Protein AF-A0A3D4ER59-F1 (afdb_monomer)

pLDDT: mean 83.53, std 10.9, range [45.28, 92.44]

Solvent-accessible surface area (backbone atoms only — not comparable to full-atom values): 4411 Å² total; per-residue (Å²): 112,79,72,76,56,71,84,52,98,64,55,72,68,58,50,54,53,49,48,51,52,51,46,48,71,66,44,48,63,30,53,53,48,42,53,55,49,52,60,44,60,74,33,66,69,55,34,56,53,47,52,58,55,39,68,78,32,60,70,58,44,52,50,51,50,39,48,58,68,43,72,82,79,86,124

Sequence (75 aa):
CICEYANQDWSRSELEQHYEWLWKRTFTNRLRAGNLLQRALQNDSLTSTGIQVLKHLPKVTQKLIQTTHGKPLKI

Structure (mmCIF, N/CA/C/O backbone):
data_AF-A0A3D4ER59-F1
#
_entry.id   AF-A0A3D4ER59-F1
#
loop_
_atom_site.group_PDB
_atom_site.id
_atom_site.type_symbol
_atom_site.label_atom_id
_atom_site.label_alt_id
_atom_site.label_comp_id
_atom_site.label_asym_id
_atom_site.label_entity_id
_atom_site.label_seq_id
_atom_site.pdbx_PDB_ins_code
_atom_site.Cartn_x
_atom_site.Cartn_y
_atom_site.Cartn_z
_atom_site.occupancy
_atom_site.B_iso_or_equiv
_atom_site.auth_seq_id
_atom_site.auth_comp_id
_atom_site.auth_asym_id
_atom_site.auth_atom_id
_atom_site.pdbx_PDB_model_num
ATOM 1 N N . CYS A 1 1 ? -2.866 -1.359 -18.853 1.00 54.94 1 CYS A N 1
ATOM 2 C CA . CYS A 1 1 ? -2.553 -2.758 -19.261 1.00 54.94 1 CYS A CA 1
ATOM 3 C C . CYS A 1 1 ? -1.245 -2.726 -20.055 1.00 54.94 1 CYS A C 1
ATOM 5 O O . CYS A 1 1 ? -1.019 -1.715 -20.697 1.00 54.94 1 CYS A O 1
ATOM 7 N N . ILE A 1 2 ? -0.390 -3.762 -20.051 1.00 61.50 2 ILE A N 1
ATOM 8 C CA . ILE A 1 2 ? 0.888 -3.757 -20.813 1.00 61.50 2 ILE A CA 1
ATOM 9 C C . ILE A 1 2 ? 0.675 -3.408 -22.302 1.00 61.50 2 ILE A C 1
ATOM 11 O O . ILE A 1 2 ? 1.533 -2.790 -22.920 1.00 61.50 2 ILE A O 1
ATOM 15 N N . CYS A 1 3 ? -0.512 -3.692 -22.845 1.00 64.44 3 CYS A N 1
ATOM 16 C CA . CYS A 1 3 ? -0.933 -3.300 -24.190 1.00 64.44 3 CYS A CA 1
ATOM 17 C C . CYS A 1 3 ? -0.889 -1.782 -24.472 1.00 64.44 3 CYS A C 1
ATOM 19 O O . CYS A 1 3 ? -0.739 -1.408 -25.628 1.00 64.44 3 CYS A O 1
ATOM 21 N N . GLU A 1 4 ? -0.977 -0.903 -23.463 1.00 65.19 4 GLU A N 1
ATOM 22 C CA . GLU A 1 4 ? -0.826 0.557 -23.651 1.00 65.19 4 GLU A CA 1
ATOM 23 C C . GLU A 1 4 ? 0.585 0.947 -24.111 1.00 65.19 4 GLU A C 1
ATOM 25 O O . GLU A 1 4 ? 0.754 1.962 -24.780 1.00 65.19 4 GLU A O 1
ATOM 30 N N . TYR A 1 5 ? 1.586 0.120 -23.803 1.00 66.50 5 TYR A N 1
ATOM 31 C CA . TYR A 1 5 ? 2.986 0.363 -24.149 1.00 66.50 5 TYR A CA 1
ATOM 32 C C . TYR A 1 5 ? 3.384 -0.256 -25.497 1.00 66.50 5 TYR A C 1
ATOM 34 O O . TYR A 1 5 ? 4.475 0.006 -25.987 1.00 66.50 5 TYR A O 1
ATOM 42 N N . ALA A 1 6 ? 2.502 -1.043 -26.127 1.00 65.94 6 ALA A N 1
ATOM 43 C CA . ALA A 1 6 ? 2.786 -1.725 -27.393 1.00 65.94 6 ALA A CA 1
ATOM 44 C C . ALA A 1 6 ? 2.895 -0.772 -28.602 1.00 65.94 6 ALA A C 1
ATOM 46 O O . ALA A 1 6 ? 3.419 -1.164 -29.637 1.00 65.94 6 ALA A O 1
ATOM 47 N N . ASN A 1 7 ? 2.412 0.470 -28.469 1.00 67.00 7 ASN A N 1
ATOM 48 C CA . ASN A 1 7 ? 2.457 1.497 -29.517 1.00 67.00 7 ASN A CA 1
ATOM 49 C C . ASN A 1 7 ? 3.670 2.442 -29.402 1.00 67.00 7 ASN A C 1
ATOM 51 O O . ASN A 1 7 ? 3.723 3.442 -30.115 1.00 67.00 7 ASN A O 1
ATOM 55 N N . GLN A 1 8 ? 4.606 2.184 -28.485 1.00 70.31 8 GLN A N 1
ATOM 56 C CA . GLN A 1 8 ? 5.804 3.005 -28.301 1.00 70.31 8 GLN A CA 1
ATOM 57 C C . GLN A 1 8 ? 7.069 2.163 -28.538 1.00 70.31 8 GLN A C 1
ATOM 59 O O . GLN A 1 8 ? 7.141 1.020 -28.093 1.00 70.31 8 GLN A O 1
ATOM 64 N N . ASP A 1 9 ? 8.084 2.748 -29.184 1.00 79.31 9 ASP A N 1
ATOM 65 C CA . ASP A 1 9 ? 9.389 2.115 -29.438 1.00 79.31 9 ASP A CA 1
ATOM 66 C C . ASP A 1 9 ? 10.244 2.070 -28.163 1.00 79.31 9 ASP A C 1
ATOM 68 O O . ASP A 1 9 ? 11.203 2.821 -27.998 1.00 79.31 9 ASP A O 1
ATOM 72 N N . TRP A 1 10 ? 9.865 1.215 -27.216 1.00 82.50 10 TRP A N 1
ATOM 73 C CA . TRP A 1 10 ? 10.632 1.004 -25.992 1.00 82.50 10 TRP A CA 1
ATOM 74 C C . TRP A 1 10 ? 11.615 -0.139 -26.192 1.00 82.50 10 TRP A C 1
ATOM 76 O O . TRP A 1 10 ? 11.243 -1.233 -26.628 1.00 82.50 10 TRP A O 1
ATOM 86 N N . SER A 1 11 ? 12.866 0.065 -25.785 1.00 87.56 11 SER A N 1
ATOM 87 C CA . SER A 1 11 ? 13.757 -1.068 -25.576 1.00 87.56 11 SER A CA 1
ATOM 88 C C . SER A 1 11 ? 13.240 -1.920 -24.413 1.00 87.56 11 SER A C 1
ATOM 90 O O . SER A 1 11 ? 12.618 -1.434 -23.462 1.00 87.56 11 SER A O 1
ATOM 92 N N . ARG A 1 12 ? 13.543 -3.221 -24.446 1.00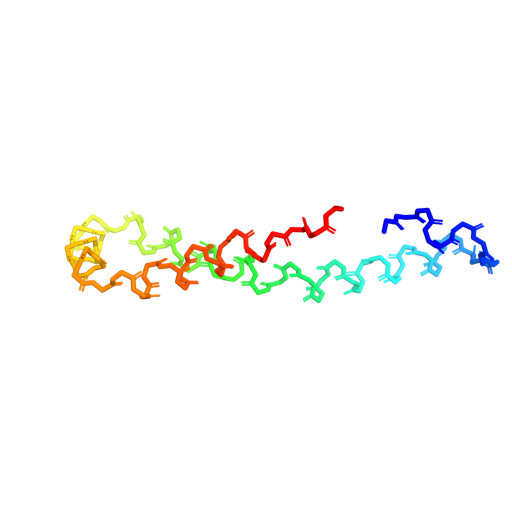 85.81 12 ARG A N 1
ATOM 93 C CA . ARG A 1 12 ? 13.175 -4.149 -23.367 1.00 85.81 12 ARG A CA 1
ATOM 94 C C . ARG A 1 12 ? 13.608 -3.639 -21.985 1.00 85.81 12 ARG A C 1
ATOM 96 O O . ARG A 1 12 ? 12.837 -3.726 -21.036 1.00 85.81 12 ARG A O 1
ATOM 103 N N . SER A 1 13 ? 14.821 -3.091 -21.892 1.00 89.25 13 SER A N 1
ATOM 104 C CA . SER A 1 13 ? 15.374 -2.565 -20.639 1.00 89.25 13 SER A CA 1
ATOM 105 C C . SER A 1 13 ? 14.556 -1.391 -20.098 1.00 89.25 13 SER A C 1
ATOM 107 O O . SER A 1 13 ? 14.296 -1.326 -18.899 1.00 89.25 13 SER A O 1
ATOM 109 N N . GLU A 1 14 ? 14.134 -0.463 -20.959 1.00 8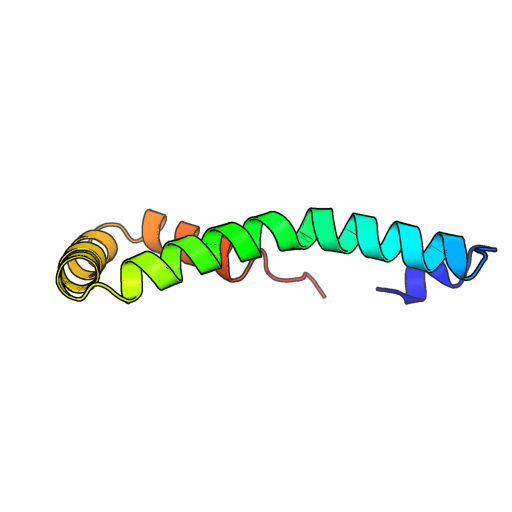8.12 14 GLU A N 1
ATOM 110 C CA . GLU A 1 14 ? 13.311 0.679 -20.540 1.00 88.12 14 GLU A CA 1
ATOM 111 C C . GLU A 1 14 ? 11.951 0.213 -20.018 1.00 88.12 14 GLU A C 1
ATOM 113 O O . GLU A 1 14 ? 11.472 0.707 -18.994 1.00 88.12 14 GLU A O 1
ATOM 118 N N . LEU A 1 15 ? 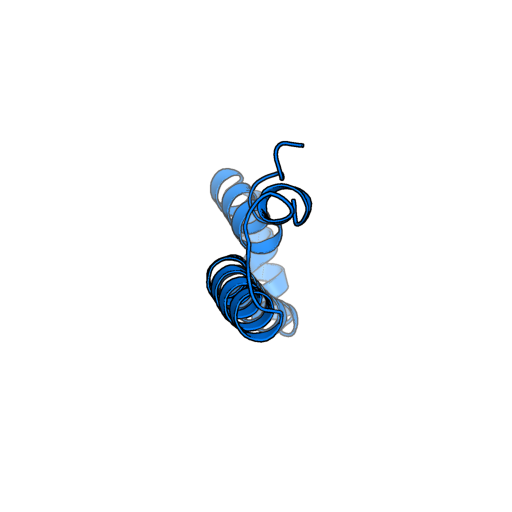11.358 -0.786 -20.678 1.00 87.06 15 LEU A N 1
ATOM 119 C CA . LEU A 1 15 ? 10.064 -1.333 -20.283 1.00 87.06 15 LEU A CA 1
ATOM 120 C C . LEU A 1 15 ? 10.147 -2.036 -18.926 1.00 87.06 15 LEU A C 1
ATOM 122 O O . LEU A 1 15 ? 9.299 -1.804 -18.065 1.00 87.06 15 LEU A O 1
ATOM 126 N N . GLU A 1 16 ? 11.185 -2.843 -18.707 1.00 89.81 16 GLU A N 1
ATOM 127 C CA . GLU A 1 16 ? 11.426 -3.519 -17.428 1.00 89.81 16 GLU A CA 1
ATOM 128 C C . GLU A 1 16 ? 11.654 -2.508 -16.291 1.00 89.81 16 GLU A C 1
ATOM 130 O O . GLU A 1 16 ? 11.014 -2.614 -15.241 1.00 89.81 16 GLU A O 1
ATOM 135 N N . GLN A 1 17 ? 12.482 -1.479 -16.512 1.00 91.25 17 GLN A N 1
ATOM 136 C CA . GLN A 1 17 ? 12.749 -0.441 -15.508 1.00 91.25 17 GLN A CA 1
ATOM 137 C C . GLN A 1 17 ? 11.491 0.353 -15.143 1.00 91.25 17 GLN A C 1
ATOM 139 O O . GLN A 1 17 ? 11.211 0.597 -13.964 1.00 91.25 17 GLN A O 1
ATOM 144 N N . HIS A 1 18 ? 10.701 0.750 -16.139 1.00 88.31 18 HIS A N 1
ATOM 145 C CA . HIS A 1 18 ? 9.473 1.496 -15.889 1.00 88.31 18 HIS A CA 1
ATOM 146 C C . HIS A 1 18 ? 8.401 0.635 -15.233 1.00 88.31 18 HIS A C 1
ATOM 148 O O . HIS A 1 18 ? 7.718 1.100 -14.317 1.00 88.31 18 HIS A O 1
ATOM 154 N N . TYR A 1 19 ? 8.275 -0.625 -15.655 1.00 87.75 19 TYR A N 1
ATOM 155 C CA . TYR A 1 19 ? 7.393 -1.578 -15.000 1.00 87.75 19 TYR A CA 1
ATOM 156 C C . TYR A 1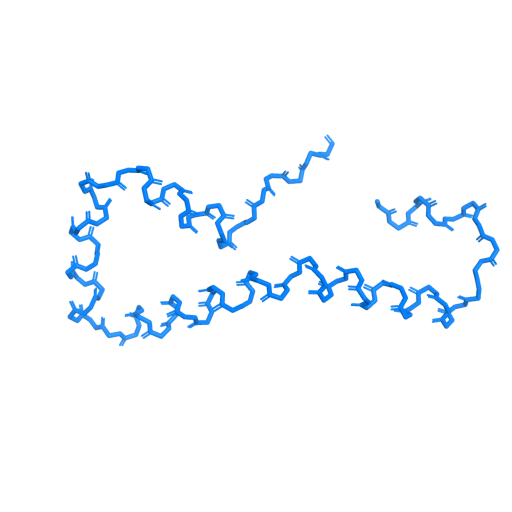 19 ? 7.776 -1.752 -13.528 1.00 87.75 19 TYR A C 1
ATOM 158 O O . TYR A 1 19 ? 6.907 -1.660 -12.661 1.00 87.75 19 TYR A O 1
ATOM 166 N N . GLU A 1 20 ? 9.063 -1.932 -13.221 1.00 91.62 20 GLU A N 1
ATOM 167 C CA . GLU A 1 20 ? 9.542 -2.060 -11.844 1.00 91.62 20 GLU A CA 1
ATOM 168 C C . GLU A 1 20 ? 9.221 -0.806 -11.019 1.00 91.62 20 GLU A C 1
ATOM 170 O O . GLU A 1 20 ? 8.723 -0.904 -9.891 1.00 91.62 20 GLU A O 1
ATOM 175 N N . TRP A 1 21 ? 9.447 0.380 -11.587 1.00 91.12 21 TRP A N 1
ATOM 176 C CA . TRP A 1 21 ? 9.103 1.645 -10.945 1.00 91.12 21 TRP A CA 1
ATOM 177 C C . TRP A 1 21 ? 7.600 1.758 -10.663 1.00 91.12 21 TRP A C 1
ATOM 179 O O . TRP A 1 21 ? 7.196 2.079 -9.538 1.00 91.12 21 TRP A O 1
ATOM 189 N N . LEU A 1 22 ? 6.762 1.452 -11.656 1.00 89.62 22 LEU A N 1
ATOM 190 C CA . LEU A 1 22 ? 5.308 1.515 -11.535 1.00 89.62 22 LEU A CA 1
ATOM 191 C C . LEU A 1 22 ? 4.803 0.500 -10.509 1.00 89.62 22 LEU A C 1
ATOM 193 O O . LEU A 1 22 ? 3.959 0.828 -9.669 1.00 89.62 22 LEU A O 1
ATOM 197 N N . TRP A 1 23 ? 5.353 -0.712 -10.537 1.00 90.31 23 TRP A N 1
ATOM 198 C CA . TRP A 1 23 ? 5.039 -1.768 -9.589 1.00 90.31 23 TRP A CA 1
ATOM 199 C C . TRP A 1 23 ? 5.391 -1.333 -8.166 1.00 90.31 23 TRP A C 1
ATOM 201 O O . TRP A 1 23 ? 4.527 -1.352 -7.286 1.00 90.31 23 TRP A O 1
ATOM 211 N N . LYS A 1 24 ? 6.615 -0.834 -7.938 1.00 92.44 24 LYS A N 1
ATOM 212 C CA . LYS A 1 24 ? 7.046 -0.333 -6.624 1.00 92.44 24 LYS A CA 1
ATOM 213 C C . LYS A 1 24 ? 6.130 0.786 -6.144 1.00 92.44 24 LYS A C 1
ATOM 215 O O . LYS A 1 24 ? 5.634 0.722 -5.017 1.00 92.44 24 LYS A O 1
ATOM 220 N N . ARG A 1 25 ? 5.837 1.774 -6.992 1.00 88.75 25 ARG A N 1
ATOM 221 C CA . ARG A 1 25 ? 4.940 2.888 -6.650 1.00 88.75 25 ARG A CA 1
ATOM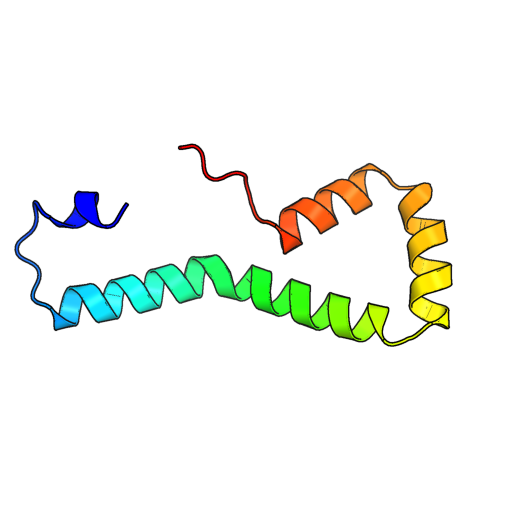 222 C C . ARG A 1 25 ? 3.528 2.411 -6.292 1.00 88.75 25 ARG A C 1
ATOM 224 O O . ARG A 1 25 ? 2.919 2.957 -5.373 1.00 88.75 25 ARG A O 1
ATOM 231 N N . THR A 1 26 ? 3.024 1.394 -6.986 1.00 87.44 26 THR A N 1
ATOM 232 C CA . THR A 1 26 ? 1.653 0.891 -6.820 1.00 87.44 26 THR A CA 1
ATOM 233 C C . THR A 1 26 ? 1.511 -0.027 -5.606 1.00 87.44 26 THR A C 1
ATOM 235 O O . THR A 1 26 ? 0.558 0.105 -4.836 1.00 87.44 26 THR A O 1
ATOM 238 N N . PHE A 1 27 ? 2.460 -0.943 -5.395 1.00 89.50 27 PHE A N 1
ATOM 239 C CA . PHE A 1 27 ? 2.310 -2.043 -4.439 1.00 89.50 27 PHE A CA 1
ATOM 240 C C . PHE A 1 27 ? 3.043 -1.841 -3.108 1.00 89.50 27 PHE A C 1
ATOM 242 O O . PHE A 1 27 ? 2.654 -2.466 -2.121 1.00 89.50 27 PHE A O 1
ATOM 249 N N . THR A 1 28 ? 4.027 -0.936 -3.012 1.00 91.38 28 THR A N 1
ATOM 250 C CA . THR A 1 28 ? 4.807 -0.741 -1.767 1.00 91.38 28 THR A CA 1
ATOM 251 C C . THR A 1 28 ? 3.921 -0.436 -0.560 1.00 91.38 28 THR A C 1
ATOM 253 O O . THR A 1 28 ? 4.096 -1.021 0.509 1.00 91.38 28 THR A O 1
ATOM 256 N N . ASN A 1 29 ? 2.931 0.446 -0.719 1.00 88.06 29 ASN A N 1
ATOM 257 C CA . ASN A 1 29 ? 2.032 0.805 0.380 1.00 88.06 29 ASN A CA 1
ATOM 258 C C . ASN A 1 29 ? 1.152 -0.375 0.813 1.00 88.06 29 ASN A C 1
ATOM 260 O O . ASN A 1 29 ? 0.961 -0.582 2.011 1.00 88.06 29 ASN A O 1
ATOM 264 N N . ARG A 1 30 ? 0.681 -1.187 -0.144 1.00 89.69 30 ARG A N 1
ATOM 265 C CA . ARG A 1 30 ? -0.088 -2.405 0.142 1.00 89.69 30 ARG A CA 1
ATOM 266 C C . ARG A 1 30 ? 0.753 -3.411 0.927 1.00 89.69 30 ARG A C 1
ATOM 268 O O . ARG A 1 30 ? 0.280 -3.939 1.927 1.00 89.69 30 ARG A O 1
ATOM 275 N N . LEU A 1 31 ? 1.998 -3.640 0.506 1.00 91.00 31 LEU A N 1
ATOM 276 C CA . LEU A 1 31 ? 2.911 -4.579 1.166 1.00 91.00 31 LEU A CA 1
ATOM 277 C C . LEU A 1 31 ? 3.235 -4.148 2.600 1.00 91.00 31 LEU A C 1
ATOM 279 O O . LEU A 1 31 ? 3.196 -4.970 3.513 1.00 91.00 31 LEU A O 1
ATOM 283 N N . ARG A 1 32 ? 3.488 -2.853 2.824 1.00 91.69 32 ARG A N 1
ATOM 284 C CA . ARG A 1 32 ? 3.721 -2.308 4.173 1.00 91.69 32 ARG A CA 1
ATOM 285 C C . ARG A 1 32 ? 2.499 -2.472 5.072 1.00 91.69 32 ARG A C 1
ATOM 287 O O . ARG A 1 32 ? 2.640 -2.931 6.203 1.00 91.69 32 ARG A O 1
ATOM 294 N N . ALA A 1 33 ? 1.315 -2.130 4.564 1.00 89.56 33 ALA A N 1
ATOM 295 C CA . ALA A 1 33 ? 0.069 -2.285 5.306 1.00 89.56 33 ALA A CA 1
ATOM 296 C C . ALA A 1 33 ? -0.212 -3.757 5.639 1.00 89.56 33 ALA A C 1
ATOM 298 O O . ALA A 1 33 ? -0.535 -4.066 6.781 1.00 89.56 33 ALA A O 1
ATOM 299 N N . GLY A 1 34 ? -0.031 -4.660 4.669 1.00 88.62 34 GLY A N 1
ATOM 300 C CA . GLY A 1 34 ? -0.192 -6.101 4.856 1.00 88.62 34 GLY A CA 1
ATOM 301 C C . GLY A 1 34 ? 0.756 -6.666 5.911 1.00 88.62 34 GLY A C 1
ATOM 302 O O . GLY A 1 34 ? 0.300 -7.360 6.811 1.00 88.62 34 GLY A O 1
ATOM 303 N N . ASN A 1 35 ? 2.040 -6.300 5.867 1.00 91.81 35 ASN A N 1
ATOM 304 C CA . ASN A 1 35 ? 3.026 -6.748 6.853 1.00 91.81 35 ASN A CA 1
ATOM 305 C C . ASN A 1 35 ? 2.678 -6.262 8.273 1.00 91.81 35 ASN A C 1
ATOM 307 O O . ASN A 1 35 ? 2.701 -7.037 9.227 1.00 91.81 35 ASN A O 1
ATOM 311 N N . LEU A 1 36 ? 2.281 -4.992 8.425 1.00 89.81 36 LEU A N 1
ATOM 312 C CA . LEU A 1 36 ? 1.844 -4.459 9.720 1.00 89.81 36 LEU A CA 1
ATOM 313 C C . LEU A 1 36 ? 0.629 -5.222 10.267 1.00 89.81 36 LEU A C 1
ATOM 315 O O . LEU A 1 36 ? 0.612 -5.607 11.435 1.00 89.81 36 LEU A O 1
ATOM 319 N N . LEU A 1 37 ? -0.366 -5.463 9.412 1.00 88.88 37 LEU A N 1
ATOM 320 C CA . LEU A 1 37 ? -1.574 -6.197 9.776 1.00 88.88 37 LEU A CA 1
ATOM 321 C C . LEU A 1 37 ? -1.283 -7.648 10.135 1.00 88.88 37 LEU A C 1
ATOM 323 O O . LEU A 1 37 ? -1.785 -8.122 11.144 1.00 88.88 37 LEU A O 1
ATOM 327 N N . GLN A 1 38 ? -0.442 -8.335 9.365 1.00 89.69 38 GLN A N 1
ATOM 328 C CA . GLN A 1 38 ? -0.031 -9.705 9.667 1.00 89.69 38 GLN A CA 1
ATOM 329 C C . GLN A 1 38 ? 0.641 -9.800 11.037 1.00 89.69 38 GLN A C 1
ATOM 331 O O . GLN A 1 38 ? 0.321 -10.699 11.805 1.00 89.69 38 GLN A O 1
ATOM 336 N N . ARG A 1 39 ? 1.517 -8.848 11.380 1.00 90.00 39 ARG A N 1
ATOM 337 C CA . ARG A 1 39 ? 2.162 -8.805 12.702 1.00 90.00 39 ARG A CA 1
ATOM 338 C C . ARG A 1 39 ? 1.163 -8.549 13.829 1.00 90.00 39 ARG A C 1
ATOM 340 O O . ARG A 1 39 ? 1.285 -9.158 14.884 1.00 90.00 39 ARG A O 1
ATOM 347 N N . ALA A 1 40 ? 0.176 -7.680 13.608 1.00 87.38 40 ALA A N 1
ATOM 348 C CA . ALA A 1 40 ? -0.892 -7.451 14.579 1.00 87.38 40 ALA A CA 1
ATOM 349 C C . ALA A 1 40 ? -1.778 -8.697 14.763 1.00 87.38 40 ALA A C 1
ATOM 351 O O . ALA A 1 40 ? -2.123 -9.032 15.892 1.00 87.38 40 ALA A O 1
ATOM 352 N N . LEU A 1 41 ? -2.087 -9.401 13.667 1.00 87.69 41 LEU A N 1
ATOM 353 C CA . LEU A 1 41 ? -2.924 -10.605 13.656 1.00 87.69 41 LEU A CA 1
ATOM 354 C C . LEU A 1 41 ? -2.252 -11.836 14.284 1.00 87.69 41 LEU A C 1
ATOM 356 O O . LEU A 1 41 ? -2.943 -12.746 14.720 1.00 87.69 41 LEU A O 1
ATOM 360 N N . GLN A 1 42 ? -0.919 -11.871 14.349 1.00 91.12 42 GLN A N 1
ATOM 361 C CA . GLN A 1 42 ? -0.168 -12.930 15.039 1.00 91.12 42 GLN A CA 1
ATOM 362 C C . GLN A 1 42 ? -0.221 -12.815 16.571 1.00 91.12 42 GLN A C 1
ATOM 364 O O . GLN A 1 42 ? 0.266 -13.699 17.268 1.00 91.12 42 GLN A O 1
ATOM 369 N N . ASN A 1 43 ? -0.771 -11.723 17.106 1.00 91.69 43 ASN A N 1
ATOM 370 C CA . ASN A 1 43 ? -0.971 -11.547 18.536 1.00 91.69 43 ASN A CA 1
ATOM 371 C C . ASN A 1 43 ? -2.466 -11.665 18.861 1.00 91.69 43 ASN A C 1
ATOM 373 O O . ASN A 1 43 ? -3.263 -10.795 18.499 1.00 91.69 43 ASN A O 1
ATOM 377 N N . ASP A 1 44 ? -2.843 -12.726 19.571 1.00 86.94 44 ASP A N 1
ATOM 378 C CA . ASP A 1 44 ? -4.246 -13.052 19.859 1.00 86.94 44 ASP A CA 1
ATOM 379 C C . ASP A 1 44 ? -4.960 -11.974 20.695 1.00 86.94 44 ASP A C 1
ATOM 381 O O . ASP A 1 44 ? -6.131 -11.656 20.458 1.0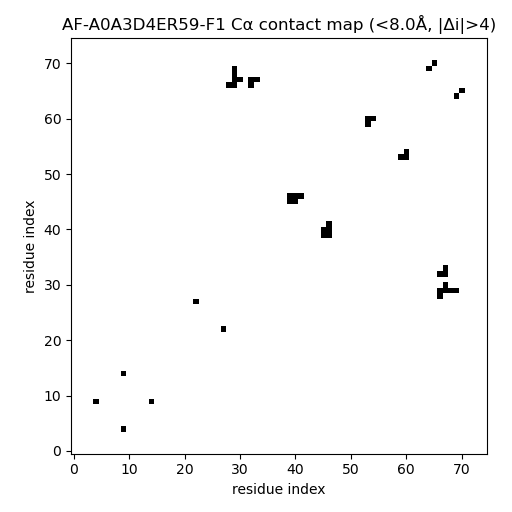0 86.94 44 ASP A O 1
ATOM 385 N N . SER A 1 45 ? -4.253 -11.334 21.632 1.00 88.56 45 SER A N 1
ATOM 386 C CA . SER A 1 45 ? -4.805 -10.258 22.469 1.00 88.56 45 SER A CA 1
ATOM 387 C C . SER A 1 45 ? -5.062 -8.978 21.668 1.00 88.56 45 SER A C 1
ATOM 389 O O . SER A 1 45 ? -6.114 -8.346 21.810 1.00 88.56 45 SER A O 1
ATOM 391 N N . LEU A 1 46 ? -4.130 -8.605 20.783 1.00 86.25 46 LEU A N 1
ATOM 392 C CA . LEU A 1 46 ? -4.304 -7.466 19.874 1.00 86.25 46 LEU A CA 1
ATOM 393 C C . LEU A 1 46 ? -5.400 -7.738 18.844 1.00 86.25 46 LEU A C 1
ATOM 395 O O . LEU A 1 46 ? -6.179 -6.841 18.524 1.00 86.25 46 LEU A O 1
ATOM 399 N N . THR A 1 47 ? -5.492 -8.973 18.360 1.00 88.69 47 THR A N 1
ATOM 400 C CA . THR A 1 47 ? -6.498 -9.389 17.381 1.00 88.69 47 THR A CA 1
ATOM 401 C C . THR A 1 47 ? -7.898 -9.353 17.972 1.00 88.69 47 THR A C 1
ATOM 403 O O . THR A 1 47 ? -8.788 -8.723 17.406 1.00 88.69 47 THR A O 1
ATOM 406 N N . SER A 1 48 ? -8.101 -9.977 19.132 1.00 89.12 48 SER A N 1
ATOM 407 C CA . SER A 1 48 ? -9.406 -10.017 19.801 1.00 89.12 48 SER A CA 1
ATOM 408 C C . SER A 1 48 ? -9.913 -8.615 20.160 1.00 89.12 48 SER A C 1
ATOM 410 O O . SER A 1 48 ? -11.049 -8.268 19.824 1.00 89.12 48 SER A O 1
ATOM 412 N N . THR A 1 49 ? -9.050 -7.776 20.742 1.00 90.38 49 THR A N 1
ATOM 413 C CA . THR A 1 49 ? -9.377 -6.380 21.074 1.00 90.38 49 THR A CA 1
ATOM 414 C C . THR A 1 49 ? -9.606 -5.547 19.812 1.00 90.38 49 THR A C 1
ATOM 416 O O . THR A 1 49 ? -10.609 -4.844 19.691 1.00 90.38 49 THR A O 1
ATOM 419 N N . GLY A 1 50 ? -8.711 -5.659 18.828 1.00 88.25 50 GLY A N 1
ATOM 420 C CA . GLY A 1 50 ? -8.789 -4.919 17.571 1.00 88.25 50 GLY A CA 1
ATOM 421 C C . GLY A 1 50 ? -10.050 -5.246 16.776 1.00 88.25 50 GLY A C 1
ATOM 422 O O . GLY A 1 50 ? -10.712 -4.335 16.283 1.00 88.25 50 GLY A O 1
ATOM 423 N N . ILE A 1 51 ? -10.441 -6.521 16.704 1.00 87.94 51 ILE A N 1
ATOM 424 C CA . ILE A 1 51 ? -11.676 -6.946 16.034 1.00 87.94 51 ILE A CA 1
ATOM 425 C C . ILE A 1 51 ? -12.910 -6.389 16.751 1.00 87.94 51 ILE A C 1
ATOM 427 O O . ILE A 1 51 ? -13.830 -5.924 16.076 1.00 87.94 51 ILE A O 1
ATOM 431 N N . GLN A 1 52 ? -12.950 -6.393 18.088 1.00 90.88 52 GLN A N 1
ATOM 432 C CA . GLN A 1 52 ? -14.066 -5.791 18.829 1.00 90.88 52 GLN A CA 1
ATOM 433 C C . GLN A 1 52 ? -14.186 -4.290 18.543 1.00 90.88 52 GLN A C 1
ATOM 435 O O . GLN A 1 52 ? -15.273 -3.816 18.219 1.00 90.88 52 GLN A O 1
ATOM 440 N N . VAL A 1 53 ? -13.073 -3.555 18.557 1.00 88.88 53 VAL A N 1
ATOM 441 C CA . VAL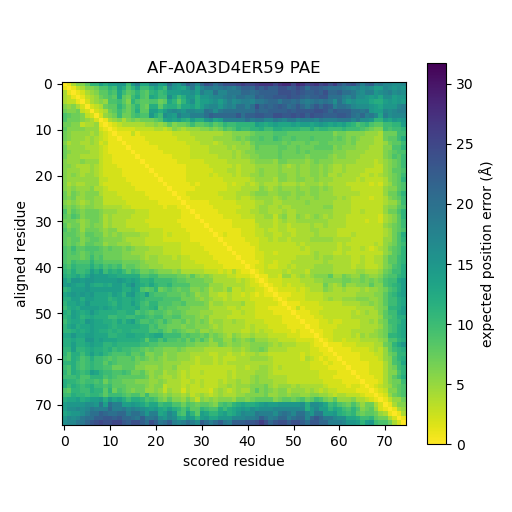 A 1 53 ? -13.060 -2.117 18.244 1.00 88.88 53 VAL A CA 1
ATOM 442 C C . VAL A 1 53 ? -13.489 -1.852 16.794 1.00 88.88 53 VAL A C 1
ATOM 444 O O . VAL A 1 53 ? -14.327 -0.986 16.536 1.00 88.88 53 VAL A O 1
ATOM 447 N N . LEU A 1 54 ? -12.968 -2.621 15.835 1.00 88.25 54 LEU A N 1
ATOM 448 C CA . LEU A 1 54 ? -13.264 -2.453 14.408 1.00 88.25 54 LEU A CA 1
ATOM 449 C C . LEU A 1 54 ? -14.727 -2.765 14.056 1.00 88.25 54 LEU A C 1
ATOM 451 O O . LEU A 1 54 ? -15.272 -2.149 13.135 1.00 88.25 54 LEU A O 1
ATOM 455 N N . LYS A 1 55 ? -15.399 -3.649 14.808 1.00 87.19 55 LYS A N 1
ATOM 456 C CA . LYS A 1 55 ? -16.845 -3.903 14.652 1.00 87.19 55 LYS A CA 1
ATOM 457 C C . LYS A 1 55 ? -17.689 -2.648 14.884 1.00 87.19 55 LYS A C 1
ATOM 459 O O . LYS A 1 55 ? -18.694 -2.466 14.203 1.00 87.19 55 LYS A O 1
ATOM 464 N N . HIS A 1 56 ? -17.272 -1.768 15.792 1.00 92.44 56 HIS A N 1
ATOM 465 C CA . HIS A 1 56 ? -17.989 -0.524 16.093 1.00 92.44 56 HIS A CA 1
ATOM 466 C C . HIS A 1 56 ? -17.599 0.645 15.175 1.00 92.44 56 HIS A C 1
ATOM 468 O O . HIS A 1 56 ? -18.268 1.677 15.172 1.00 92.44 56 HIS A O 1
ATOM 474 N N . LEU A 1 57 ? -16.546 0.492 14.364 1.00 91.69 57 LEU A N 1
ATOM 475 C CA . LEU A 1 57 ? -16.003 1.540 13.497 1.00 91.69 57 LEU A CA 1
ATOM 476 C C . LEU A 1 57 ? -16.012 1.111 12.017 1.00 91.69 57 LEU A C 1
ATOM 478 O O . LEU A 1 57 ? -14.951 0.958 11.404 1.00 91.69 57 LEU A O 1
ATOM 482 N N . PRO A 1 58 ? -17.194 0.973 11.382 1.00 86.44 58 PRO A N 1
ATOM 483 C CA . PRO A 1 58 ? -17.317 0.436 10.023 1.00 86.44 58 PRO A CA 1
ATOM 484 C C . PRO A 1 58 ? -16.527 1.236 8.976 1.00 86.44 58 PRO A C 1
ATOM 486 O O . PRO A 1 58 ? -15.961 0.656 8.052 1.00 86.44 58 PRO A O 1
ATOM 489 N N . LYS A 1 59 ? -16.403 2.560 9.146 1.00 89.25 59 LYS A N 1
ATOM 490 C CA . LYS A 1 59 ? -15.595 3.418 8.261 1.00 89.25 59 LYS A CA 1
ATOM 491 C C . LYS A 1 59 ? -14.100 3.085 8.323 1.00 89.25 59 LYS A C 1
ATOM 493 O O . LYS A 1 59 ? -13.424 3.103 7.295 1.00 89.25 59 LYS A O 1
ATOM 498 N N . VAL A 1 60 ? -13.586 2.769 9.513 1.00 88.06 60 VAL A N 1
ATOM 499 C CA . VAL A 1 60 ? -12.178 2.396 9.713 1.00 88.06 60 VAL A CA 1
ATOM 500 C C . VAL A 1 60 ? -11.924 1.028 9.095 1.00 88.06 60 VAL A C 1
ATOM 502 O O . VAL A 1 60 ? -10.974 0.872 8.332 1.00 88.06 60 VAL A O 1
ATOM 505 N N . THR A 1 61 ? -12.826 0.075 9.323 1.00 85.69 61 THR A N 1
ATOM 506 C CA . THR A 1 61 ? -12.775 -1.262 8.715 1.00 85.69 61 THR A CA 1
ATOM 507 C C . THR A 1 61 ? -12.786 -1.185 7.190 1.00 85.69 61 THR A C 1
ATOM 509 O O . THR A 1 61 ? -11.934 -1.778 6.531 1.00 85.69 61 THR A O 1
ATOM 512 N N . GLN A 1 62 ? -13.671 -0.370 6.609 1.00 85.88 62 GLN A N 1
ATOM 513 C CA . GLN A 1 62 ? -13.715 -0.159 5.162 1.00 85.88 62 GLN A CA 1
ATOM 514 C C . GLN A 1 62 ? -12.410 0.457 4.632 1.00 85.88 62 GLN A C 1
ATOM 516 O O . GLN A 1 62 ? -11.902 0.037 3.591 1.00 85.88 62 GLN A O 1
ATOM 521 N N . LYS A 1 63 ? -11.825 1.418 5.358 1.00 86.31 63 LYS A N 1
ATOM 522 C CA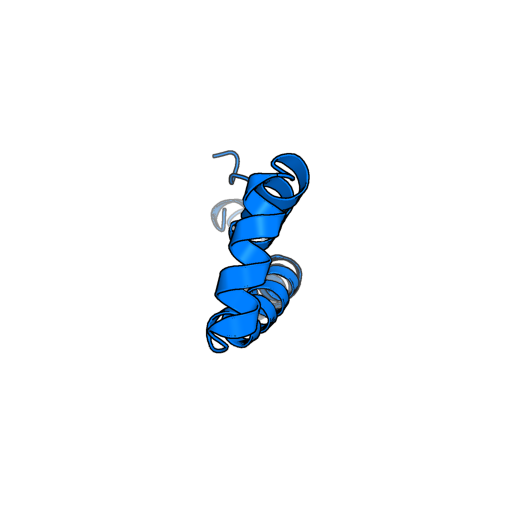 . LYS A 1 63 ? -10.537 2.023 4.994 1.00 86.31 63 LYS A CA 1
ATOM 523 C C . LYS A 1 63 ? -9.392 1.012 5.059 1.00 86.31 63 LYS A C 1
ATOM 525 O O . LYS A 1 63 ? -8.531 1.006 4.178 1.00 86.31 63 LYS A O 1
ATOM 530 N N . LEU A 1 64 ? -9.395 0.143 6.066 1.00 85.19 64 LEU A N 1
ATOM 531 C CA . LEU A 1 64 ? -8.417 -0.927 6.241 1.00 85.19 64 LEU A CA 1
ATOM 532 C C . LEU A 1 64 ? -8.477 -1.931 5.078 1.00 85.19 64 LEU A C 1
ATOM 534 O O . LEU A 1 64 ? -7.447 -2.265 4.486 1.00 85.19 64 LEU A O 1
ATOM 538 N N . ILE A 1 65 ? -9.691 -2.334 4.688 1.00 84.12 65 ILE A N 1
ATOM 539 C CA . ILE A 1 65 ? -9.939 -3.205 3.530 1.00 84.12 65 ILE A CA 1
ATOM 540 C C . ILE A 1 65 ? -9.434 -2.537 2.244 1.00 84.12 65 ILE A C 1
ATOM 542 O O . ILE A 1 65 ? -8.673 -3.145 1.499 1.00 84.12 65 ILE A O 1
ATOM 546 N N . GLN A 1 66 ? -9.752 -1.259 2.011 1.00 85.94 66 GLN A N 1
ATOM 547 C CA . GLN A 1 66 ? -9.245 -0.514 0.845 1.00 85.94 66 GLN A CA 1
ATOM 548 C C . GLN A 1 66 ? -7.715 -0.395 0.826 1.00 85.94 66 GLN A C 1
ATOM 550 O O . GLN A 1 66 ? -7.102 -0.353 -0.237 1.00 85.94 66 GLN A O 1
ATOM 555 N N . THR A 1 67 ? -7.076 -0.324 1.992 1.00 83.88 67 THR A N 1
ATOM 556 C CA . THR A 1 67 ? -5.616 -0.177 2.088 1.00 83.88 67 THR A CA 1
ATOM 557 C C . THR A 1 67 ? -4.904 -1.505 1.806 1.00 83.88 67 THR A C 1
ATOM 559 O O . THR A 1 67 ? -3.840 -1.521 1.190 1.00 83.88 67 THR A O 1
ATOM 562 N N . THR A 1 68 ? -5.515 -2.627 2.190 1.00 84.75 68 THR A N 1
ATOM 563 C CA . THR A 1 68 ? -4.984 -3.985 1.968 1.00 84.75 68 THR A CA 1
ATOM 564 C C . THR A 1 68 ? -5.316 -4.544 0.584 1.00 84.75 68 THR A C 1
ATOM 566 O O . THR A 1 68 ? -4.473 -5.181 -0.040 1.00 84.75 68 THR A O 1
ATOM 569 N N . HIS A 1 69 ? -6.509 -4.263 0.064 1.00 81.50 69 HIS A N 1
ATOM 570 C CA . HIS A 1 69 ? -7.002 -4.792 -1.214 1.00 81.50 69 HIS A CA 1
ATOM 571 C C . HIS A 1 69 ? -6.915 -3.758 -2.345 1.00 81.50 69 HIS A C 1
ATOM 573 O O . HIS A 1 69 ? -7.162 -4.072 -3.507 1.00 81.50 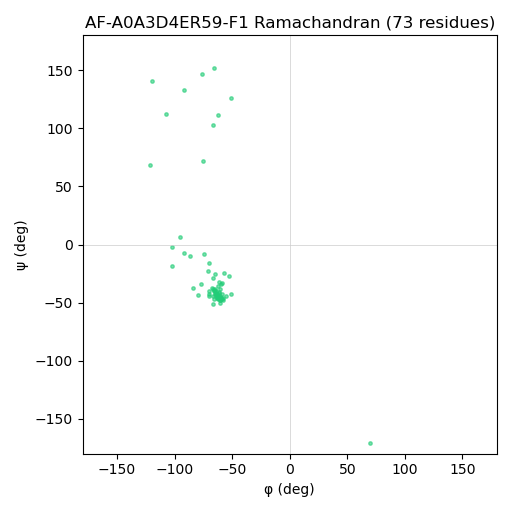69 HIS A O 1
ATOM 579 N N . GLY A 1 70 ? -6.457 -2.538 -2.042 1.00 76.25 70 GLY A N 1
ATOM 580 C CA . GLY A 1 70 ? -6.359 -1.422 -2.980 1.00 76.25 70 GLY A CA 1
ATOM 581 C C . GLY A 1 70 ? -7.716 -0.857 -3.398 1.00 76.25 70 GLY A C 1
ATOM 582 O O . GLY A 1 70 ? -8.768 -1.189 -2.853 1.00 76.25 70 GLY A O 1
ATOM 583 N N . LYS A 1 71 ? -7.681 0.028 -4.398 1.00 71.00 71 LYS A N 1
ATOM 584 C CA . LYS A 1 71 ? -8.888 0.443 -5.115 1.00 71.00 71 LYS A CA 1
ATOM 585 C C . LYS A 1 71 ? -9.292 -0.684 -6.073 1.00 71.00 71 LYS A C 1
ATOM 587 O O . LYS A 1 71 ? -8.388 -1.330 -6.609 1.00 71.00 71 LYS A O 1
ATOM 592 N N . PRO A 1 72 ? -10.597 -0.898 -6.323 1.00 62.09 72 PRO A N 1
ATOM 593 C CA . PRO A 1 72 ? -11.024 -1.750 -7.422 1.00 62.09 72 PRO A CA 1
ATOM 594 C C . PRO A 1 72 ? -10.304 -1.281 -8.682 1.00 62.09 72 PRO A C 1
ATOM 596 O O . PRO A 1 72 ? -10.324 -0.084 -8.992 1.00 62.09 72 PRO A O 1
ATOM 599 N N . LEU A 1 73 ? -9.622 -2.199 -9.363 1.00 56.31 73 LEU A N 1
ATOM 600 C CA . LEU A 1 73 ? -9.139 -1.921 -10.705 1.00 56.31 73 LEU A CA 1
ATOM 601 C C . LEU A 1 73 ? -10.406 -1.673 -11.527 1.00 56.31 73 LEU A C 1
ATOM 603 O O . LEU A 1 73 ? -11.235 -2.570 -11.648 1.00 56.31 73 LEU A O 1
ATOM 607 N N . LYS A 1 74 ? -10.622 -0.431 -11.972 1.00 49.56 74 LYS A N 1
ATOM 608 C CA . LYS A 1 74 ? -11.644 -0.158 -12.983 1.00 49.56 74 LYS A CA 1
ATOM 609 C C . LYS A 1 74 ? -11.133 -0.834 -14.250 1.00 49.56 74 LYS A C 1
ATOM 611 O O . LYS A 1 74 ? -10.149 -0.363 -14.816 1.00 49.56 74 LYS A O 1
ATOM 616 N N . ILE A 1 75 ? -11.710 -1.989 -14.557 1.00 45.28 75 ILE A N 1
ATOM 617 C CA . ILE A 1 75 ? -11.530 -2.700 -15.822 1.00 45.28 75 ILE A CA 1
ATOM 618 C C . ILE A 1 75 ? -12.475 -2.047 -16.823 1.00 45.28 75 ILE A C 1
ATOM 620 O O . ILE A 1 75 ? -13.627 -1.768 -16.412 1.00 45.28 75 ILE A O 1
#

Nearest PDB structures (foldseek):
  8axk-assembly1_u  TM=4.090E-01  e=9.165E+00  Shigella flexneri

Secondary structure (DSSP, 8-state):
-GGGGTTS---HHHHHHHHHHHHHHHHHHHHHHHHHHHHHHT-HHHHHHHHHHHHH-HHHHHHHHHHHH-S----

Radius of gyration: 18.06 Å; Cα contacts (8 Å, |Δi|>4): 22; chains: 1; bounding box: 33×16×52 Å

Mean predicted aligned error: 7.11 Å

Foldseek 3Di:
DVVVCVPDPDDPVRSVVVVVVVCCVQCVQLVVLVVVVVVQCVDPVSNVVVVVVCVVVVVVVVVSCCRNVPDPPPD